Protein AF-A0A3D4ABF8-F1 (afdb_monomer)

Nearest PDB structures (foldseek):
  2xa9-assembly1_A  TM=4.956E-01  e=8.732E-01  Pyrococcus horikoshii

Mean predicted aligned error: 3.62 Å

Secondary structure (DSSP, 8-state):
-HHHHHHHHHHHHHHHHHHH-HHHHHHHHHHHHHHTTTSS-GGGS-EEEES-TT--HHHH-TTEEEEESS--TT-SEE--GGGGGG--

Solvent-accessible surface area (backbone atoms only — not comparable to full-atom values): 5329 Å² total; per-residue (Å²): 110,77,64,62,58,50,54,46,54,50,40,54,53,51,31,52,56,49,72,72,32,65,70,61,47,52,51,52,53,51,50,53,53,60,74,47,62,88,48,85,61,65,71,80,42,87,41,77,40,78,66,35,79,60,60,62,61,53,84,78,35,79,50,44,43,33,22,18,70,57,92,51,97,86,45,76,42,70,49,56,76,94,48,54,91,69,71,123

Structure (mmCIF, N/CA/C/O backbone):
data_AF-A0A3D4ABF8-F1
#
_entry.id   AF-A0A3D4ABF8-F1
#
loop_
_atom_site.group_PDB
_atom_site.id
_atom_site.type_symbol
_atom_site.label_atom_id
_atom_site.label_alt_id
_atom_site.label_comp_id
_atom_site.label_asym_id
_atom_site.label_entity_id
_atom_site.label_seq_id
_atom_site.pdbx_PDB_ins_code
_ato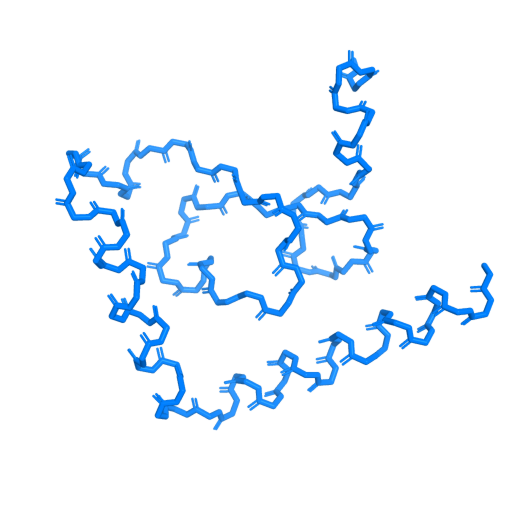m_site.Cartn_x
_atom_site.Cartn_y
_atom_site.Cartn_z
_atom_site.occupancy
_atom_site.B_iso_or_equiv
_atom_site.auth_seq_id
_atom_site.auth_comp_id
_atom_site.auth_asym_id
_atom_site.auth_atom_id
_atom_site.pdbx_PDB_model_num
ATOM 1 N N . MET A 1 1 ? 8.909 -1.580 -21.585 1.00 57.44 1 MET A N 1
ATOM 2 C CA . MET A 1 1 ? 10.192 -0.838 -21.597 1.00 57.44 1 MET A CA 1
ATOM 3 C C . MET A 1 1 ? 11.121 -1.414 -20.533 1.00 57.44 1 MET A C 1
ATOM 5 O O . MET A 1 1 ? 10.604 -1.795 -19.490 1.00 57.44 1 MET A O 1
ATOM 9 N N . PRO A 1 2 ? 12.444 -1.498 -20.756 1.00 72.06 2 PRO A N 1
ATOM 10 C CA . PRO A 1 2 ? 13.389 -2.110 -19.808 1.00 72.06 2 PRO A CA 1
ATOM 11 C C . PRO A 1 2 ? 13.336 -1.521 -18.389 1.00 72.06 2 PRO A C 1
ATOM 13 O O . PRO A 1 2 ? 13.453 -2.266 -17.421 1.00 72.06 2 PRO A O 1
ATOM 16 N N . GLN A 1 3 ? 13.080 -0.212 -18.274 1.00 85.31 3 GLN A N 1
ATOM 17 C CA . GLN A 1 3 ? 12.959 0.493 -16.993 1.00 85.31 3 GLN A CA 1
ATOM 18 C C . GLN A 1 3 ? 11.810 -0.050 -16.130 1.00 85.31 3 GLN A C 1
ATOM 20 O O . GLN A 1 3 ? 12.027 -0.412 -14.984 1.00 85.31 3 GLN A O 1
ATOM 25 N N . TYR A 1 4 ? 10.624 -0.236 -16.713 1.00 88.31 4 TYR A N 1
ATOM 26 C CA . TYR A 1 4 ? 9.443 -0.730 -15.996 1.00 88.31 4 TYR A CA 1
ATOM 27 C C . TYR A 1 4 ? 9.665 -2.121 -15.377 1.00 88.31 4 TYR A C 1
ATOM 29 O O . TYR A 1 4 ? 9.270 -2.394 -14.247 1.00 88.31 4 TYR A O 1
ATOM 37 N N . ALA A 1 5 ? 10.353 -3.012 -16.100 1.00 92.19 5 ALA A N 1
ATOM 38 C CA . ALA A 1 5 ? 10.697 -4.334 -15.580 1.00 92.19 5 ALA A CA 1
ATOM 39 C C . ALA A 1 5 ? 11.715 -4.258 -14.426 1.00 92.19 5 ALA A C 1
ATOM 41 O O . ALA A 1 5 ? 11.625 -5.039 -13.476 1.00 92.19 5 ALA A O 1
ATOM 42 N N . ALA A 1 6 ? 12.664 -3.318 -14.494 1.00 94.94 6 ALA A N 1
ATOM 43 C CA . ALA A 1 6 ? 13.629 -3.076 -13.427 1.00 94.94 6 ALA A CA 1
ATOM 44 C C . ALA A 1 6 ? 12.953 -2.504 -12.168 1.00 94.94 6 ALA A C 1
ATOM 46 O O . ALA A 1 6 ? 13.168 -3.046 -11.082 1.00 94.94 6 ALA A O 1
ATOM 47 N N . ASP A 1 7 ? 12.080 -1.505 -12.327 1.00 94.94 7 ASP A N 1
ATOM 48 C CA . ASP A 1 7 ? 11.320 -0.868 -11.239 1.00 94.94 7 ASP A CA 1
ATOM 49 C C . ASP A 1 7 ? 10.403 -1.872 -10.533 1.00 94.94 7 ASP A C 1
ATOM 51 O O . ASP A 1 7 ? 10.361 -1.953 -9.301 1.00 94.94 7 ASP A O 1
ATOM 55 N N . ARG A 1 8 ? 9.723 -2.719 -11.315 1.00 95.75 8 ARG A N 1
ATOM 56 C CA . ARG A 1 8 ? 8.917 -3.831 -10.801 1.00 95.75 8 ARG A CA 1
ATOM 57 C C . ARG A 1 8 ? 9.763 -4.794 -9.972 1.00 95.75 8 ARG A C 1
ATOM 59 O O . ARG A 1 8 ? 9.409 -5.123 -8.841 1.00 95.75 8 ARG A O 1
ATOM 66 N N . ALA A 1 9 ? 10.897 -5.242 -10.512 1.00 96.19 9 ALA A N 1
ATOM 67 C CA . ALA A 1 9 ? 11.773 -6.178 -9.814 1.00 96.19 9 ALA A CA 1
ATOM 68 C C . ALA A 1 9 ? 12.362 -5.571 -8.530 1.00 96.19 9 ALA A C 1
ATOM 70 O O . ALA A 1 9 ? 12.520 -6.269 -7.528 1.00 96.19 9 ALA A O 1
ATOM 71 N N . GLU A 1 10 ? 12.691 -4.280 -8.539 1.00 97.06 10 GLU A N 1
ATOM 72 C CA . GLU A 1 10 ? 13.140 -3.567 -7.347 1.00 97.06 10 GLU A CA 1
ATOM 73 C C . GLU A 1 10 ? 12.043 -3.457 -6.289 1.00 97.06 10 GLU A C 1
ATOM 75 O O . GLU A 1 10 ? 12.293 -3.764 -5.121 1.00 97.06 10 GLU A O 1
ATOM 80 N N . THR A 1 11 ? 10.826 -3.108 -6.698 1.00 96.94 11 THR A N 1
ATOM 81 C CA . THR A 1 11 ? 9.662 -3.027 -5.812 1.00 96.94 11 THR A CA 1
ATOM 82 C C . THR A 1 11 ? 9.404 -4.360 -5.108 1.00 96.94 11 THR A C 1
ATOM 84 O O . THR A 1 11 ? 9.256 -4.388 -3.885 1.00 96.94 11 THR A O 1
ATOM 87 N N . LEU A 1 12 ? 9.448 -5.483 -5.836 1.00 96.69 12 LEU A N 1
ATOM 88 C CA . LEU A 1 12 ? 9.289 -6.822 -5.254 1.00 96.69 12 LEU A CA 1
ATOM 89 C C . LEU A 1 12 ? 10.380 -7.136 -4.217 1.00 96.69 12 LEU A C 1
ATOM 91 O O . LEU A 1 12 ? 10.067 -7.501 -3.083 1.00 96.69 12 LEU A O 1
ATOM 95 N N . ARG A 1 13 ? 11.657 -6.887 -4.543 1.00 97.44 13 ARG A N 1
ATO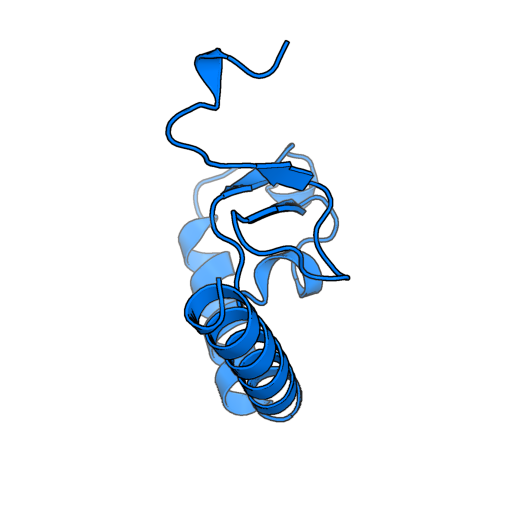M 96 C CA . ARG A 1 13 ? 12.770 -7.080 -3.592 1.00 97.44 13 ARG A CA 1
ATOM 97 C C . ARG A 1 13 ? 12.624 -6.212 -2.343 1.00 97.44 13 ARG A C 1
ATOM 99 O O . AR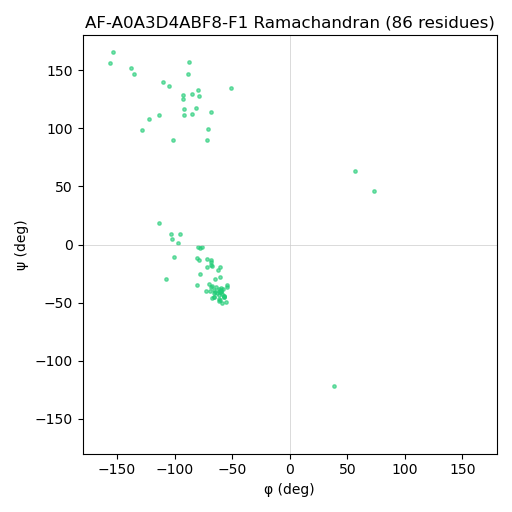G A 1 13 ? 12.921 -6.652 -1.234 1.00 97.44 13 ARG A O 1
ATOM 106 N N . ASN A 1 14 ? 12.203 -4.961 -2.500 1.00 97.25 14 ASN A N 1
ATOM 107 C CA . ASN A 1 14 ? 12.032 -4.050 -1.372 1.00 97.25 14 ASN A CA 1
ATOM 108 C C . ASN A 1 14 ? 10.840 -4.456 -0.495 1.00 97.25 14 ASN A C 1
ATOM 110 O O . ASN A 1 14 ? 10.929 -4.361 0.731 1.00 97.25 14 ASN A O 1
ATOM 114 N N . ARG A 1 15 ? 9.771 -4.998 -1.088 1.00 96.06 15 ARG A N 1
ATOM 115 C CA . ARG A 1 15 ? 8.643 -5.574 -0.347 1.00 96.06 15 ARG A CA 1
ATOM 116 C C . ARG A 1 15 ? 9.056 -6.785 0.489 1.00 96.06 15 ARG A C 1
ATOM 118 O O . ARG A 1 15 ? 8.643 -6.883 1.647 1.00 96.06 15 ARG A O 1
ATOM 125 N N . GLU A 1 16 ? 9.888 -7.673 -0.048 1.00 96.06 16 GLU A N 1
ATOM 126 C CA . GLU A 1 16 ? 10.444 -8.809 0.702 1.00 96.06 16 GLU A CA 1
ATOM 127 C C . GLU A 1 16 ? 11.299 -8.333 1.882 1.00 96.06 16 GLU A C 1
ATOM 129 O O . GLU A 1 16 ? 11.073 -8.747 3.021 1.00 96.06 16 GLU A O 1
ATOM 134 N N . LYS A 1 17 ? 12.218 -7.384 1.644 1.00 97.31 17 LYS A N 1
ATOM 135 C CA . LYS A 1 17 ? 13.045 -6.778 2.704 1.00 97.31 17 LYS A CA 1
ATOM 136 C C . LYS A 1 17 ? 12.196 -6.152 3.809 1.00 97.31 17 LYS A C 1
ATOM 138 O O . LYS A 1 17 ? 12.483 -6.337 4.989 1.00 97.31 17 LYS A O 1
ATOM 143 N N . LEU A 1 18 ? 11.148 -5.419 3.435 1.00 97.06 18 LEU A N 1
ATOM 144 C CA . LEU A 1 18 ? 10.215 -4.827 4.386 1.00 97.06 18 LEU A CA 1
ATOM 145 C C . LEU A 1 18 ? 9.451 -5.903 5.166 1.00 97.06 18 LEU A C 1
ATOM 147 O O . LEU A 1 18 ? 9.266 -5.767 6.370 1.00 97.06 18 LEU A O 1
ATOM 151 N N . SER A 1 19 ? 9.031 -6.982 4.507 1.00 94.94 19 SER A N 1
ATOM 152 C CA . SER A 1 19 ? 8.332 -8.102 5.152 1.00 94.94 19 SER A CA 1
ATOM 153 C C . SER A 1 19 ? 9.208 -8.843 6.165 1.00 94.94 19 SER A C 1
ATOM 155 O O . SER A 1 19 ? 8.698 -9.321 7.173 1.00 94.94 19 SER A O 1
ATOM 157 N N . ALA A 1 20 ? 10.524 -8.869 5.949 1.00 97.50 20 ALA A N 1
ATOM 158 C CA . ALA A 1 20 ? 11.491 -9.431 6.889 1.00 97.50 20 ALA A CA 1
ATOM 159 C C . ALA A 1 20 ? 11.854 -8.488 8.059 1.00 97.50 20 ALA A C 1
ATOM 161 O O . ALA A 1 20 ? 12.481 -8.923 9.025 1.00 97.50 20 ALA A O 1
ATOM 162 N N . ASN A 1 21 ? 11.483 -7.202 8.009 1.00 98.19 21 ASN A N 1
ATOM 163 C CA . ASN A 1 21 ? 11.862 -6.213 9.020 1.00 98.19 21 ASN A CA 1
ATOM 164 C C . ASN A 1 21 ? 10.718 -5.929 10.008 1.00 98.19 21 ASN A C 1
ATOM 166 O O . ASN A 1 21 ? 9.918 -5.009 9.824 1.00 98.19 21 ASN A O 1
ATOM 170 N N . ALA A 1 22 ? 10.677 -6.693 11.103 1.00 97.81 22 ALA A N 1
ATOM 171 C CA . ALA A 1 22 ? 9.639 -6.579 12.131 1.00 97.81 22 ALA A CA 1
ATOM 172 C C . ALA A 1 22 ? 9.561 -5.188 12.791 1.00 97.81 22 ALA A C 1
ATOM 174 O O . ALA A 1 22 ? 8.464 -4.701 13.062 1.00 97.81 22 ALA A O 1
ATOM 175 N N . ASN A 1 23 ? 10.701 -4.527 13.026 1.00 98.38 23 ASN A N 1
ATOM 176 C CA . ASN A 1 23 ? 10.716 -3.188 13.622 1.00 98.38 23 ASN A CA 1
ATOM 177 C C . ASN A 1 23 ? 10.082 -2.158 12.679 1.00 98.38 23 ASN A C 1
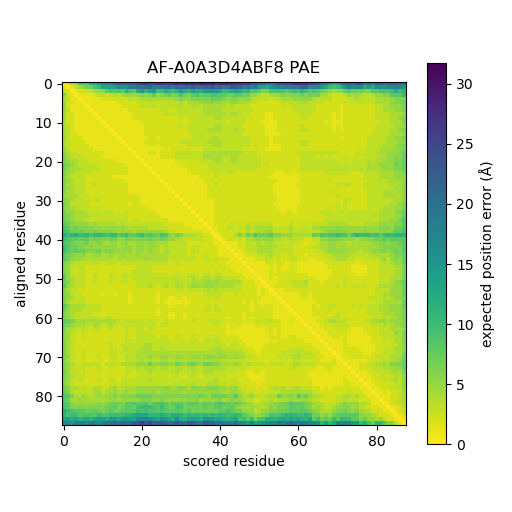ATOM 179 O O . ASN A 1 23 ? 9.244 -1.364 13.095 1.00 98.38 23 ASN A O 1
ATOM 183 N N . LEU A 1 24 ? 10.434 -2.196 11.393 1.00 97.81 24 LEU A N 1
ATOM 184 C CA . LEU A 1 24 ? 9.850 -1.282 10.416 1.00 97.81 24 LEU A CA 1
ATOM 185 C C . LEU A 1 24 ? 8.350 -1.549 10.228 1.00 97.81 24 LEU A C 1
ATOM 187 O O . LEU A 1 24 ? 7.559 -0.610 10.170 1.00 97.81 24 LEU A O 1
ATOM 191 N N . LEU A 1 25 ? 7.937 -2.819 10.227 1.00 98.38 25 LEU A N 1
ATOM 192 C CA . LEU A 1 25 ? 6.521 -3.189 10.189 1.00 98.38 25 LEU A CA 1
ATOM 193 C C . LEU A 1 25 ? 5.731 -2.679 11.390 1.00 98.38 25 LEU A C 1
ATOM 195 O O . LEU A 1 25 ? 4.603 -2.211 11.230 1.00 98.38 25 LEU A O 1
ATOM 199 N N . TYR A 1 26 ? 6.320 -2.743 12.584 1.00 98.25 26 TYR A N 1
ATOM 200 C CA . TYR A 1 26 ? 5.713 -2.184 13.784 1.00 98.25 26 TYR A CA 1
ATOM 201 C C . TYR A 1 26 ? 5.417 -0.688 13.615 1.00 98.25 26 TYR A C 1
ATOM 203 O O . TYR A 1 26 ? 4.312 -0.248 13.946 1.00 98.25 26 TYR A O 1
ATOM 211 N N . TRP A 1 27 ? 6.372 0.070 13.069 1.00 98.38 27 TRP A N 1
ATOM 212 C CA . TRP A 1 27 ? 6.223 1.508 12.856 1.00 98.38 27 TRP A CA 1
ATOM 213 C C . TRP A 1 27 ? 5.214 1.847 11.766 1.00 98.38 27 TRP A C 1
ATOM 215 O O . TRP A 1 27 ? 4.393 2.731 11.983 1.00 98.38 27 TRP A O 1
ATOM 225 N N . TYR A 1 28 ? 5.180 1.100 10.660 1.00 98.12 28 TYR A N 1
ATOM 226 C CA . TYR A 1 28 ? 4.118 1.253 9.664 1.00 98.12 28 TYR A CA 1
ATOM 227 C C . TYR A 1 28 ? 2.731 1.020 10.262 1.00 98.12 28 TYR A C 1
ATOM 229 O O . TYR A 1 28 ? 1.813 1.794 10.017 1.00 98.12 28 TYR A O 1
ATOM 237 N N . ARG A 1 29 ? 2.568 -0.004 11.106 1.00 97.88 29 ARG A N 1
ATOM 238 C CA . ARG A 1 29 ? 1.292 -0.231 11.791 1.00 97.88 29 ARG A CA 1
ATOM 239 C C . ARG A 1 29 ? 0.898 0.956 12.675 1.00 97.88 29 ARG A C 1
ATOM 241 O O . ARG A 1 29 ? -0.275 1.304 12.700 1.00 97.88 29 ARG A O 1
ATOM 248 N N . GLN A 1 30 ? 1.840 1.572 13.399 1.00 98.31 30 GLN A N 1
ATOM 249 C CA . GLN A 1 30 ? 1.527 2.779 14.181 1.00 98.31 30 GLN A CA 1
ATOM 250 C C . GLN A 1 30 ? 1.158 3.955 13.274 1.00 98.31 30 GLN A C 1
ATOM 252 O O . GLN A 1 30 ? 0.174 4.630 13.548 1.00 98.31 30 GLN A O 1
ATOM 257 N N . LEU A 1 31 ? 1.885 4.143 12.169 1.00 97.88 31 LEU A N 1
ATOM 258 C CA . LEU A 1 31 ? 1.592 5.179 11.181 1.00 97.88 31 LEU A CA 1
ATOM 259 C C . LEU A 1 31 ? 0.153 5.070 10.661 1.00 97.88 31 LEU A C 1
ATOM 261 O O . LEU A 1 31 ? -0.572 6.056 10.695 1.00 97.88 31 LEU A O 1
ATOM 265 N N . TYR A 1 32 ? -0.287 3.881 10.239 1.00 96.94 32 TYR A N 1
ATOM 266 C CA . TYR A 1 32 ? 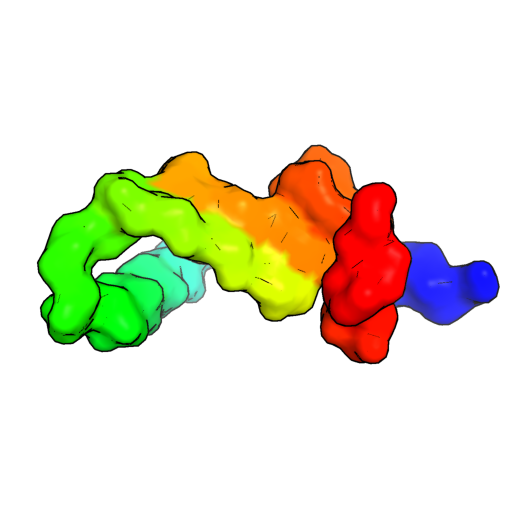-1.648 3.703 9.720 1.00 96.94 32 TYR A CA 1
ATOM 267 C C . TYR A 1 32 ? -2.725 3.852 10.797 1.00 96.94 32 TYR A C 1
ATOM 269 O O . TYR A 1 32 ? -3.777 4.429 10.534 1.00 96.94 32 TYR A O 1
ATOM 277 N N . ARG A 1 33 ? -2.458 3.395 12.028 1.00 95.88 33 ARG A N 1
ATOM 278 C CA . ARG A 1 33 ? -3.363 3.633 13.166 1.00 95.88 33 ARG A CA 1
ATOM 279 C C . ARG A 1 33 ? -3.552 5.121 13.434 1.00 95.88 33 ARG A C 1
ATOM 281 O O . ARG A 1 33 ? -4.659 5.541 13.749 1.00 95.88 33 ARG A O 1
ATOM 288 N N . ASP A 1 34 ? -2.482 5.899 13.314 1.00 97.69 34 ASP A N 1
ATOM 289 C CA . ASP A 1 34 ? -2.532 7.347 13.487 1.00 97.69 34 ASP A CA 1
ATOM 290 C C . ASP A 1 34 ? -3.222 8.029 12.304 1.00 97.69 34 ASP A C 1
ATOM 292 O O . ASP A 1 34 ? -4.045 8.915 12.512 1.00 97.69 34 ASP A O 1
ATOM 296 N N . GLN A 1 35 ? -2.960 7.570 11.079 1.00 95.62 35 GLN A N 1
ATOM 297 C CA . GLN A 1 35 ? -3.595 8.076 9.863 1.00 95.62 35 GLN A CA 1
ATOM 298 C C . GLN A 1 35 ? -5.117 7.875 9.862 1.00 95.62 35 GLN A C 1
ATOM 300 O O . GLN A 1 35 ? -5.849 8.751 9.411 1.00 95.62 35 GLN A O 1
ATOM 305 N N . PHE A 1 36 ? -5.603 6.745 10.379 1.00 95.50 36 PHE A N 1
ATOM 306 C CA . PHE A 1 36 ? -7.035 6.440 10.458 1.00 95.50 36 PHE A CA 1
ATOM 307 C C . PHE A 1 36 ? -7.677 6.797 11.801 1.00 95.50 36 PHE A C 1
ATOM 309 O O . PHE A 1 36 ? -8.827 6.430 12.032 1.00 95.50 36 PHE A O 1
ATOM 316 N N . ARG A 1 37 ? -6.965 7.500 12.691 1.00 95.56 37 ARG A N 1
ATOM 317 C CA . ARG A 1 37 ? -7.393 7.733 14.081 1.00 95.56 37 ARG A CA 1
ATOM 318 C C . ARG A 1 37 ? -8.781 8.363 14.205 1.00 95.56 37 ARG A C 1
ATOM 320 O O . ARG A 1 37 ? -9.511 8.018 15.129 1.00 95.56 37 ARG A O 1
ATOM 327 N N . ASP A 1 38 ? -9.123 9.260 13.287 1.00 96.38 38 ASP A N 1
ATOM 328 C CA . ASP A 1 38 ? -10.374 10.023 13.326 1.00 96.38 38 ASP A CA 1
ATOM 329 C C . ASP A 1 38 ? -11.483 9.410 12.451 1.00 96.38 38 ASP A C 1
ATOM 331 O O . ASP A 1 38 ? -12.586 9.951 12.371 1.00 96.38 38 ASP A O 1
ATOM 335 N N . LEU A 1 39 ? -11.217 8.273 11.796 1.00 94.00 39 LEU A N 1
ATOM 336 C CA . LEU A 1 39 ? -12.231 7.529 11.057 1.00 94.00 39 LEU A CA 1
ATOM 337 C C . LEU A 1 39 ? -12.979 6.602 12.013 1.00 94.00 39 LEU A C 1
ATOM 339 O O . LEU A 1 39 ? -12.378 5.812 12.743 1.00 94.00 39 LEU A O 1
ATOM 343 N N . SER A 1 40 ? -14.309 6.658 11.983 1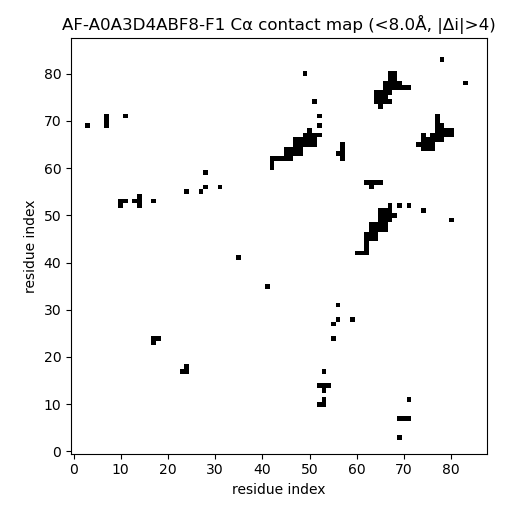.00 90.88 40 SER A N 1
ATOM 344 C CA . SER A 1 40 ? -15.122 5.659 12.666 1.00 90.88 40 SER A CA 1
ATOM 345 C C . SER A 1 40 ? -14.963 4.321 11.950 1.00 90.88 40 SER A C 1
ATOM 347 O O . SER A 1 40 ? -15.404 4.184 10.811 1.00 90.88 40 SER A O 1
ATOM 349 N N . ASP A 1 41 ? -14.368 3.352 12.638 1.00 90.88 41 ASP A N 1
ATOM 350 C CA . ASP A 1 41 ? -14.325 1.954 12.208 1.00 90.88 41 ASP A CA 1
ATOM 351 C C . ASP A 1 41 ? -13.700 1.744 10.810 1.00 90.88 41 ASP A C 1
ATOM 353 O O . ASP A 1 41 ? -14.364 1.306 9.866 1.00 90.88 41 ASP A O 1
ATOM 357 N N . PRO A 1 42 ? -12.403 2.076 10.648 1.00 92.44 42 PRO A N 1
ATOM 358 C CA . PRO A 1 42 ? -11.729 2.026 9.351 1.00 92.44 42 PRO A CA 1
ATOM 359 C C . PRO A 1 42 ? -11.698 0.626 8.726 1.00 92.44 42 PRO A C 1
ATOM 361 O O . PRO A 1 42 ? -11.520 0.513 7.516 1.00 92.44 42 PRO A O 1
ATOM 364 N N . GLU A 1 43 ? -11.891 -0.433 9.515 1.00 92.88 43 GLU A N 1
ATOM 365 C CA . GLU A 1 43 ? -11.950 -1.820 9.035 1.00 92.88 43 GLU A CA 1
ATOM 366 C C . GLU A 1 43 ? -13.243 -2.132 8.262 1.00 92.88 43 GLU A C 1
ATOM 368 O O . GLU A 1 43 ? -13.266 -3.070 7.468 1.00 92.88 43 GLU A O 1
ATOM 373 N N . ASN A 1 44 ? -14.292 -1.320 8.431 1.00 94.56 44 ASN A N 1
ATOM 374 C CA . ASN A 1 44 ? -15.578 -1.472 7.743 1.00 94.56 44 ASN A CA 1
ATOM 375 C C . ASN A 1 44 ? -15.776 -0.491 6.573 1.00 94.56 44 ASN A C 1
ATOM 377 O O . ASN A 1 44 ? -16.838 -0.468 5.948 1.00 94.56 44 ASN A O 1
ATOM 381 N N . LEU A 1 45 ? -14.760 0.312 6.246 1.00 94.81 45 LEU A N 1
ATOM 382 C CA . LEU A 1 45 ? -14.769 1.196 5.080 1.00 94.81 45 LEU A CA 1
ATOM 383 C C . LEU A 1 45 ? -14.253 0.476 3.827 1.00 94.81 45 LEU A C 1
ATOM 385 O O . LEU A 1 45 ? -13.465 -0.464 3.910 1.00 94.81 45 LEU A O 1
ATOM 389 N N . ALA A 1 46 ? -14.634 0.970 2.650 1.00 93.75 46 ALA A N 1
ATOM 390 C CA . ALA A 1 46 ? -13.933 0.643 1.412 1.00 93.75 46 ALA A CA 1
ATOM 391 C C . ALA A 1 46 ? -12.739 1.596 1.261 1.00 93.75 46 ALA A C 1
ATOM 393 O O . ALA A 1 46 ? -12.926 2.798 1.069 1.00 93.75 46 ALA A O 1
ATOM 394 N N . VAL A 1 47 ? -11.519 1.068 1.368 1.00 94.94 47 VAL A N 1
ATOM 395 C CA . VAL A 1 47 ? -10.285 1.862 1.283 1.00 94.94 47 VAL A CA 1
ATOM 396 C C . VAL A 1 47 ? -9.527 1.463 0.025 1.00 94.94 47 VAL A C 1
ATOM 398 O O . VAL A 1 47 ? -9.016 0.352 -0.048 1.00 94.94 47 VAL A O 1
ATOM 401 N N . LEU A 1 48 ? -9.443 2.365 -0.953 1.00 95.06 48 LEU A N 1
ATOM 402 C CA . LEU A 1 48 ? -8.585 2.197 -2.125 1.00 95.06 48 LEU A CA 1
ATOM 403 C C . LEU A 1 48 ? -7.223 2.841 -1.854 1.00 95.06 48 LEU A C 1
ATOM 405 O O . LEU A 1 48 ? -7.127 4.054 -1.671 1.00 95.06 48 LEU A O 1
ATOM 409 N N . GLU A 1 49 ? -6.171 2.032 -1.843 1.00 95.56 49 GLU A N 1
ATOM 410 C CA . GLU A 1 49 ? -4.791 2.500 -1.803 1.00 95.56 49 GLU A CA 1
ATOM 411 C C . GLU A 1 49 ? -4.259 2.641 -3.231 1.00 95.56 49 GLU A C 1
ATOM 413 O O . GLU A 1 49 ? -4.065 1.646 -3.923 1.00 95.56 49 GLU A O 1
ATOM 418 N N . ILE A 1 50 ? -4.021 3.883 -3.655 1.00 94.81 50 ILE A N 1
ATOM 419 C CA . ILE A 1 50 ? -3.460 4.207 -4.969 1.00 94.81 50 ILE A CA 1
ATOM 420 C C . ILE A 1 50 ? -1.939 4.310 -4.860 1.00 94.81 50 ILE A C 1
ATOM 422 O O . ILE A 1 50 ? -1.430 5.057 -4.025 1.00 94.81 50 ILE A O 1
ATOM 426 N N . GLY A 1 51 ? -1.220 3.608 -5.736 1.00 94.25 51 GLY A N 1
ATOM 427 C CA . GLY A 1 51 ? 0.244 3.583 -5.715 1.00 94.25 51 GLY A CA 1
ATOM 428 C C . GLY A 1 51 ? 0.774 2.756 -4.547 1.00 94.25 51 GLY A C 1
ATOM 429 O O . GLY A 1 51 ? 1.645 3.205 -3.799 1.00 94.25 51 GLY A O 1
ATOM 430 N N . SER A 1 52 ? 0.206 1.564 -4.352 1.00 94.75 52 SER A N 1
ATOM 431 C CA . SER A 1 52 ? 0.515 0.685 -3.230 1.00 94.75 52 SER A CA 1
ATOM 432 C C . SER A 1 52 ? 1.993 0.314 -3.154 1.00 94.75 52 SER A C 1
ATOM 434 O O . SER A 1 52 ? 2.516 0.223 -2.046 1.00 94.75 52 SER A O 1
ATOM 436 N N . GLY A 1 53 ? 2.691 0.084 -4.272 1.00 95.12 53 GLY A N 1
ATOM 437 C CA . GLY A 1 53 ? 4.102 -0.306 -4.297 1.00 95.12 53 GLY A CA 1
ATOM 438 C C . GLY A 1 53 ? 4.486 -1.281 -3.171 1.00 95.12 53 GLY A C 1
ATOM 439 O O . GLY A 1 53 ? 3.896 -2.341 -2.978 1.00 95.12 53 GLY A O 1
ATOM 440 N N . VAL A 1 54 ? 5.449 -0.898 -2.329 1.00 96.88 54 VAL A N 1
ATOM 441 C CA . VAL A 1 54 ? 5.913 -1.731 -1.198 1.00 96.88 54 VAL A CA 1
ATOM 442 C C . VAL A 1 54 ? 4.994 -1.719 0.036 1.00 96.88 54 VAL A C 1
ATOM 444 O O . VAL A 1 54 ? 5.287 -2.407 1.020 1.00 96.88 54 VAL A O 1
ATOM 447 N N . SER A 1 55 ? 3.910 -0.944 0.020 1.00 96.50 55 SER A N 1
ATOM 448 C CA . SER A 1 55 ? 3.075 -0.625 1.179 1.00 96.50 55 SER A CA 1
ATOM 449 C C . SER A 1 55 ? 2.624 -1.865 1.960 1.00 96.50 55 SER A C 1
ATOM 451 O O . SER A 1 55 ? 2.200 -2.882 1.387 1.00 96.50 55 SER A O 1
ATOM 453 N N . PRO A 1 56 ? 2.727 -1.820 3.303 1.00 96.88 56 PRO A N 1
ATOM 454 C CA . PRO A 1 56 ? 2.092 -2.783 4.175 1.00 96.88 56 PRO A CA 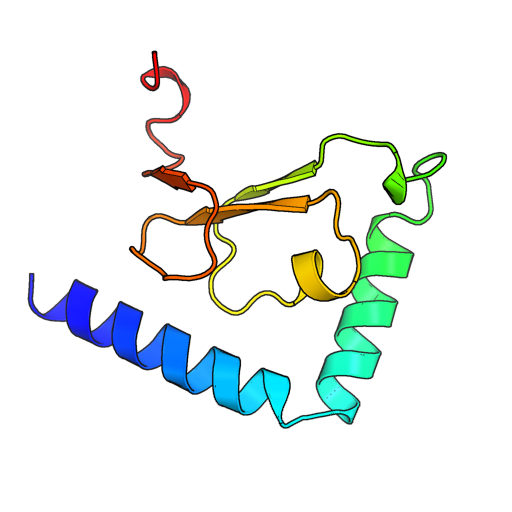1
ATOM 455 C C . PRO A 1 56 ? 0.604 -2.651 4.412 1.00 96.88 56 PRO A C 1
ATOM 457 O O . PRO A 1 56 ? 0.085 -3.448 5.183 1.00 96.88 56 PRO A O 1
ATOM 460 N N . LEU A 1 57 ? -0.084 -1.663 3.872 1.00 96.56 57 LEU A N 1
ATOM 461 C CA . LEU A 1 57 ? -1.375 -1.311 4.440 1.00 96.56 57 LEU A CA 1
ATOM 462 C C . LEU A 1 57 ? -2.374 -2.496 4.474 1.00 96.56 57 LEU A C 1
ATOM 464 O O . LEU A 1 57 ? -2.929 -2.807 5.531 1.00 96.56 57 LEU A O 1
ATOM 468 N N . ARG A 1 58 ? -2.461 -3.269 3.382 1.00 95.31 58 ARG A N 1
ATOM 469 C CA . ARG A 1 58 ? -3.328 -4.461 3.265 1.00 95.31 58 ARG A CA 1
ATOM 470 C C . ARG A 1 58 ? -3.019 -5.606 4.245 1.00 95.31 58 ARG A C 1
ATOM 472 O O . ARG A 1 58 ? -3.893 -6.414 4.537 1.00 95.31 58 ARG A O 1
ATOM 479 N N . ARG A 1 59 ? -1.798 -5.692 4.795 1.00 94.31 59 ARG A N 1
ATOM 480 C CA . ARG A 1 59 ? -1.464 -6.694 5.840 1.00 94.31 59 ARG A CA 1
ATOM 481 C C . ARG A 1 59 ? -1.964 -6.294 7.230 1.00 94.31 59 ARG A C 1
ATOM 483 O O . ARG A 1 59 ? -1.982 -7.141 8.117 1.00 94.31 59 ARG A O 1
ATOM 490 N N . PHE A 1 60 ? -2.374 -5.040 7.424 1.00 95.62 60 PHE A N 1
ATOM 491 C CA . PHE A 1 60 ? -2.962 -4.559 8.678 1.00 95.62 60 PHE A CA 1
ATOM 492 C C . PHE A 1 60 ? -4.468 -4.315 8.573 1.00 95.62 60 PHE A C 1
ATOM 494 O O . PHE A 1 60 ? -5.164 -4.491 9.564 1.00 95.62 60 PHE A O 1
ATOM 501 N N . TYR A 1 61 ? -4.955 -3.965 7.382 1.00 96.00 61 TYR A N 1
ATOM 502 C CA . TYR A 1 61 ? -6.360 -3.688 7.097 1.00 96.00 61 TYR A CA 1
ATOM 503 C C . TYR A 1 61 ? -6.792 -4.523 5.890 1.00 96.00 61 TYR A C 1
ATOM 505 O O . TYR A 1 61 ? -6.499 -4.186 4.744 1.00 96.00 61 TYR A O 1
ATOM 513 N N . SER A 1 62 ? -7.444 -5.659 6.149 1.00 94.62 62 SER A N 1
ATOM 514 C CA . SER A 1 62 ? -7.799 -6.633 5.100 1.00 94.62 62 SER A CA 1
ATOM 515 C C . SER A 1 62 ? -8.861 -6.132 4.111 1.00 94.62 62 SER A C 1
ATOM 517 O O . SER A 1 62 ? -8.976 -6.674 3.015 1.00 94.62 62 SER A O 1
ATOM 519 N N . ASN A 1 63 ? -9.591 -5.078 4.484 1.00 95.75 63 ASN A N 1
ATOM 520 C CA . ASN A 1 63 ? -10.583 -4.369 3.676 1.00 95.75 63 ASN A CA 1
ATOM 521 C C . ASN A 1 63 ? -9.969 -3.372 2.673 1.00 95.75 63 ASN A C 1
ATOM 523 O O . ASN A 1 63 ? -10.700 -2.730 1.919 1.00 95.75 63 ASN A O 1
ATOM 527 N N . VAL A 1 64 ? -8.641 -3.222 2.666 1.00 96.94 64 VAL A N 1
ATOM 528 C CA . VAL A 1 64 ? -7.936 -2.344 1.729 1.00 96.94 64 VAL A CA 1
ATOM 529 C C . VAL A 1 64 ? -7.817 -3.012 0.366 1.00 96.94 64 VAL A C 1
ATOM 531 O O . VAL A 1 64 ? -7.308 -4.127 0.243 1.00 96.94 64 VAL A O 1
ATOM 534 N N . ILE A 1 65 ? -8.253 -2.271 -0.644 1.00 96.69 65 ILE A N 1
ATOM 535 C CA . ILE A 1 65 ? -8.140 -2.567 -2.065 1.00 96.69 65 ILE A CA 1
ATOM 536 C C . ILE A 1 65 ? -6.860 -1.898 -2.566 1.00 96.69 65 ILE A C 1
ATOM 538 O O . ILE A 1 65 ? -6.685 -0.696 -2.375 1.00 96.69 65 ILE A O 1
ATOM 542 N N . THR A 1 66 ? -5.958 -2.650 -3.188 1.00 96.81 66 THR A N 1
ATOM 543 C CA . THR A 1 66 ? -4.641 -2.147 -3.606 1.00 96.81 66 THR A CA 1
ATOM 544 C C . THR A 1 66 ? -4.566 -1.899 -5.106 1.00 96.81 66 THR A C 1
ATOM 546 O O . THR A 1 66 ? -4.983 -2.746 -5.902 1.00 96.81 66 THR A O 1
ATOM 549 N N . SER A 1 67 ? -3.985 -0.766 -5.506 1.00 95.88 67 SER A N 1
ATOM 550 C CA . SER A 1 67 ? -3.686 -0.477 -6.906 1.00 95.88 67 SER A CA 1
ATOM 551 C C . SER A 1 67 ? -2.318 0.153 -7.125 1.00 95.88 67 SER A C 1
ATOM 553 O O . SER A 1 67 ? -1.771 0.838 -6.264 1.00 95.88 67 SER A O 1
ATOM 555 N N . ASP A 1 68 ? -1.747 -0.081 -8.302 1.00 95.62 68 ASP A N 1
ATOM 556 C CA . ASP A 1 68 ? -0.505 0.550 -8.747 1.00 95.62 68 ASP A CA 1
ATOM 557 C C . ASP A 1 68 ? -0.458 0.612 -10.282 1.00 95.62 68 ASP A C 1
ATOM 559 O O . ASP A 1 68 ? -1.216 -0.082 -10.961 1.00 95.62 68 ASP A O 1
ATOM 563 N N . VAL A 1 69 ? 0.458 1.412 -10.829 1.00 94.56 69 VAL A N 1
ATOM 564 C CA . VAL A 1 69 ? 0.774 1.401 -12.264 1.00 94.56 69 VAL A CA 1
ATOM 565 C C . VAL A 1 69 ? 1.672 0.216 -12.620 1.00 94.56 69 VAL A C 1
ATOM 567 O O . VAL A 1 69 ? 1.681 -0.230 -13.767 1.00 94.56 69 VAL A O 1
ATOM 570 N N . LEU A 1 70 ? 2.442 -0.300 -11.654 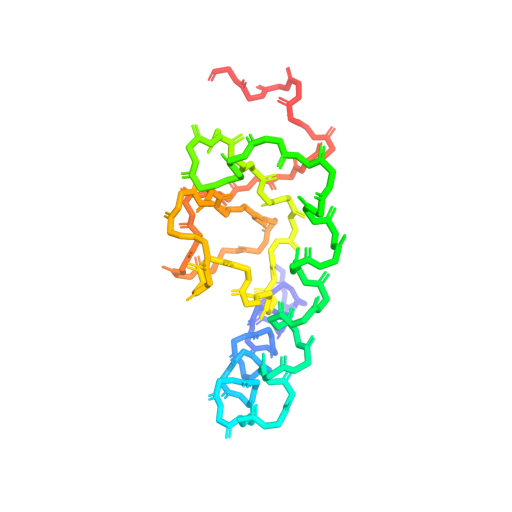1.00 94.44 70 LEU A N 1
ATOM 571 C CA . LEU A 1 70 ? 3.270 -1.492 -11.793 1.00 94.44 70 LEU A CA 1
ATOM 572 C C . LEU A 1 70 ? 2.422 -2.764 -11.663 1.00 94.44 70 LEU A C 1
ATOM 574 O O . LEU A 1 70 ? 1.672 -2.928 -10.708 1.00 94.44 70 LEU A O 1
ATOM 578 N N . GLU A 1 71 ? 2.601 -3.720 -12.573 1.00 93.44 71 GLU A N 1
ATOM 579 C CA . GLU A 1 71 ? 1.948 -5.032 -12.489 1.00 93.44 71 GLU A CA 1
ATOM 580 C C . GLU A 1 71 ? 2.561 -5.882 -11.358 1.00 93.44 71 GLU A C 1
ATOM 582 O O . GLU A 1 71 ? 3.543 -6.603 -11.554 1.00 93.44 71 GLU A O 1
ATOM 587 N N . LEU A 1 72 ? 2.018 -5.790 -10.144 1.00 94.56 72 LEU A N 1
ATOM 588 C CA . LEU A 1 72 ? 2.492 -6.521 -8.962 1.00 94.56 72 LEU A CA 1
ATOM 589 C C . LEU A 1 72 ? 1.459 -7.588 -8.565 1.00 94.56 72 LEU A C 1
ATOM 591 O O . LEU A 1 72 ? 0.257 -7.350 -8.603 1.00 94.56 72 LEU A O 1
ATOM 595 N N . ASP A 1 73 ? 1.928 -8.771 -8.171 1.00 92.00 73 ASP A N 1
ATOM 596 C CA . ASP A 1 73 ? 1.107 -9.975 -7.949 1.00 92.00 73 ASP A CA 1
ATOM 597 C C . ASP A 1 73 ? 0.152 -9.893 -6.745 1.00 92.00 73 ASP A C 1
ATOM 599 O O . ASP A 1 73 ? -0.756 -10.710 -6.615 1.00 92.00 73 ASP A O 1
ATOM 603 N N . TYR A 1 74 ? 0.339 -8.903 -5.874 1.00 91.44 74 TYR A N 1
ATOM 604 C CA . TYR A 1 74 ? -0.492 -8.643 -4.693 1.00 91.44 74 TYR A CA 1
ATOM 605 C C . TYR A 1 74 ? -1.470 -7.468 -4.859 1.00 91.44 74 TYR A C 1
ATOM 607 O O . TYR A 1 74 ? -2.039 -7.007 -3.863 1.00 91.44 74 TYR A O 1
ATOM 615 N N . LEU A 1 75 ? -1.621 -6.923 -6.067 1.00 95.38 75 LEU A N 1
ATOM 616 C CA . LEU A 1 75 ? -2.570 -5.841 -6.339 1.00 95.38 75 LEU A CA 1
ATOM 617 C C . LEU A 1 75 ? -3.943 -6.394 -6.702 1.00 95.38 75 LEU A C 1
ATOM 619 O O . LEU A 1 75 ? -4.044 -7.435 -7.347 1.00 95.38 75 LEU A O 1
ATOM 623 N N . ASP A 1 76 ? -4.991 -5.671 -6.315 1.00 95.75 76 ASP A N 1
ATOM 624 C CA . ASP A 1 76 ? -6.342 -5.933 -6.812 1.00 95.75 76 ASP A CA 1
ATOM 625 C C . ASP A 1 76 ? -6.542 -5.312 -8.200 1.00 95.75 76 ASP A C 1
ATOM 627 O O . ASP A 1 76 ? -7.214 -5.898 -9.047 1.00 95.75 76 ASP A O 1
ATOM 631 N N . TYR A 1 77 ? -5.922 -4.152 -8.450 1.00 94.75 7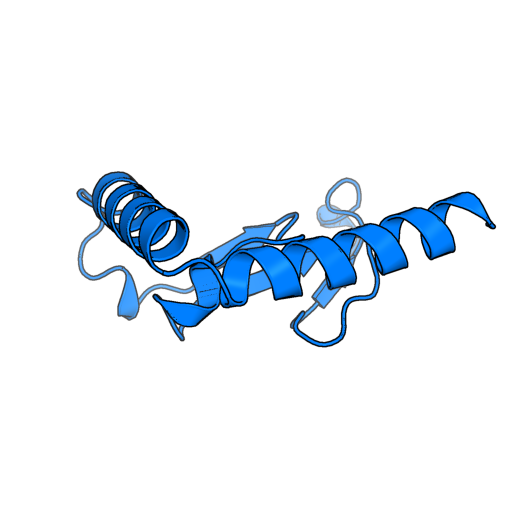7 TYR A N 1
ATOM 632 C CA . TYR A 1 77 ? -6.010 -3.439 -9.723 1.00 94.75 77 TYR A CA 1
ATOM 633 C C . TYR A 1 77 ? -4.649 -2.934 -10.208 1.00 94.75 77 TYR A C 1
ATOM 635 O O . TYR A 1 77 ? -3.805 -2.517 -9.418 1.00 94.75 77 TYR A O 1
ATOM 643 N N . VAL A 1 78 ? -4.460 -2.912 -11.529 1.00 94.50 78 VAL A N 1
ATOM 644 C CA . VAL A 1 78 ? -3.283 -2.320 -12.180 1.00 94.50 78 VAL A CA 1
ATOM 645 C C . VAL A 1 78 ? -3.766 -1.248 -13.148 1.00 94.50 78 VAL A C 1
ATOM 647 O O . VAL A 1 78 ? -4.371 -1.574 -14.167 1.00 94.50 78 VAL A O 1
ATOM 650 N N . PHE A 1 79 ? -3.551 0.022 -12.809 1.00 92.00 79 PHE A N 1
ATOM 651 C CA . PHE A 1 79 ? -3.956 1.155 -13.642 1.00 92.00 79 PHE A CA 1
ATOM 652 C C . PHE A 1 79 ? -3.122 2.405 -13.352 1.00 92.00 79 PHE A C 1
ATOM 654 O O . PHE A 1 79 ? -2.586 2.572 -12.255 1.00 92.00 79 PHE A O 1
ATOM 661 N N . ASP A 1 80 ? -3.049 3.304 -14.333 1.00 90.88 80 ASP A N 1
ATOM 662 C CA . ASP A 1 80 ? -2.503 4.643 -14.126 1.00 90.88 80 ASP A CA 1
ATOM 663 C C . ASP A 1 80 ? -3.578 5.546 -13.507 1.00 90.88 80 ASP A C 1
ATOM 665 O O . ASP A 1 80 ? -4.629 5.790 -14.101 1.00 90.88 80 ASP A O 1
ATOM 669 N N . CYS A 1 81 ? -3.335 6.043 -12.293 1.00 88.62 81 CYS A N 1
ATOM 670 C CA . CYS A 1 81 ? -4.305 6.875 -11.589 1.00 88.62 81 CYS A CA 1
ATOM 671 C C . CYS A 1 81 ? -4.527 8.248 -12.232 1.00 88.62 81 CYS A C 1
ATOM 673 O O . CYS A 1 81 ? -5.541 8.881 -11.937 1.00 88.62 81 CYS A O 1
ATOM 675 N N . HIS A 1 82 ? -3.644 8.685 -13.135 1.00 88.25 82 HIS A N 1
ATOM 676 C CA . HIS A 1 82 ? -3.884 9.869 -13.961 1.00 88.25 82 HIS A CA 1
ATOM 677 C C . HIS A 1 82 ? -5.026 9.668 -14.965 1.00 88.25 82 HIS A C 1
ATOM 679 O O . HIS A 1 82 ? -5.566 10.652 -15.458 1.00 88.25 82 HIS A O 1
ATOM 685 N N . GLU A 1 83 ? -5.396 8.418 -15.247 1.00 88.44 83 GLU A N 1
ATOM 686 C CA . GLU A 1 83 ? -6.459 8.036 -16.182 1.00 88.44 83 GLU A CA 1
ATOM 687 C C . GLU A 1 83 ? -7.641 7.375 -15.451 1.00 88.44 83 GLU A C 1
ATOM 689 O O . GLU A 1 83 ? -8.457 6.684 -16.060 1.00 88.44 83 GLU A O 1
ATOM 694 N N . ILE A 1 84 ? -7.751 7.561 -14.128 1.00 86.06 84 ILE A N 1
ATOM 695 C CA . ILE A 1 84 ? -8.790 6.909 -13.313 1.00 86.06 84 ILE A CA 1
ATOM 696 C C . ILE A 1 84 ? -10.211 7.295 -13.748 1.00 86.06 84 ILE A C 1
ATOM 698 O O . ILE A 1 84 ? -11.138 6.506 -13.603 1.00 86.06 84 ILE A O 1
ATOM 702 N N . ASP A 1 85 ? -10.384 8.489 -14.313 1.00 86.50 85 ASP A N 1
ATOM 703 C CA . ASP A 1 85 ? -11.641 8.983 -14.876 1.00 86.50 85 ASP A CA 1
ATOM 704 C C . ASP A 1 85 ? -12.026 8.302 -16.202 1.00 86.50 85 ASP A C 1
ATOM 706 O O . ASP A 1 85 ? -13.166 8.430 -16.648 1.00 86.50 85 ASP A O 1
ATOM 710 N N . GLN A 1 86 ? -11.100 7.563 -16.817 1.00 86.94 86 GLN A N 1
ATOM 711 C CA . GLN A 1 86 ? -11.294 6.839 -18.077 1.00 86.94 86 GLN A CA 1
ATOM 712 C C . GLN A 1 86 ? -11.560 5.341 -17.867 1.00 86.94 86 GLN A C 1
ATOM 714 O O . GLN A 1 86 ? -11.965 4.650 -18.805 1.00 86.94 86 GLN A O 1
ATOM 719 N N . LEU A 1 87 ? -11.367 4.836 -16.643 1.00 74.38 87 LEU A N 1
ATOM 720 C CA . LEU A 1 87 ? -11.691 3.462 -16.268 1.00 74.38 87 LEU A CA 1
ATOM 721 C C . LEU A 1 87 ? -13.219 3.316 -16.216 1.00 74.38 87 LEU A C 1
ATOM 723 O O . LEU A 1 87 ? -13.865 3.741 -15.257 1.00 74.38 87 LEU A O 1
ATOM 727 N N . THR A 1 88 ? -13.790 2.764 -17.287 1.00 57.84 88 THR A N 1
ATOM 728 C CA . THR A 1 88 ? -15.230 2.507 -17.463 1.00 57.84 88 THR A CA 1
ATOM 729 C C . THR A 1 88 ? -15.554 1.027 -17.366 1.00 57.84 88 THR A C 1
ATOM 731 O O . THR A 1 88 ? -14.746 0.206 -17.855 1.00 57.84 88 THR A O 1
#

Foldseek 3Di:
DVVLVVLLVVLVVVLVVCVPDPVNVVVLLVVVCVVCVPPDPPLPDQAEDEQCRSPPPCVNRVNYAYEYCRPDPPHPYHDDPVCVVVPD

Sequence (88 aa):
MPQYAADRAETLRNREKLSANANLLYWYRQLYRDQFRDLSDPENLAVLEIGSGVSPLRRFYSNVITSDVLELDYLDYVFDCHEIDQLT

pLDDT: mean 93.46, std 7.0, range [57.44, 98.38]

Radius of gyration: 14.23 Å; Cα contacts (8 Å, |Δi|>4): 88; chains: 1; bounding box: 29×20×36 Å